Protein 2VO8 (pdb70)

Foldseek 3Di:
DFFWAKDWDFDQEAEAPDKTKIWIDTADGHPPWFFFKKKWWKFWDLLFKDFDDKAWPDDQKGWDWDPPDRRTMIIIIGGPDHTDDRTDTTMITMMHTNDFDQKIKIWTPFMWTQTPVRDIGGHHIDMDIHGYHYD

Sequence (135 aa):
TTVGNSTIKVNDEVQVGSSAFEEAILGIEGLNGDTEVYSAEYLFEYNAEAFILNEITSFNDSLFVKSKEVEPGKVRILVASLGNEIEKDSDLVKVNLTPKISSELEVLGLTTALVGAGDGNTHDLELSSKEVKINEE

Solvent-accessible surface area: 6961 Å² total

Radius of gyration: 14.88 Å; Cα contacts (8 Å, |Δi|>4): 383; chains: 1; bounding box: 33×30×41 Å

InterPro domains:
  IPR000421 Coagulation factor 5/8, C-terminal domain [PF00754] (55-176)
  IPR000421 Coagulation factor 5/8, C-terminal domain [PS50022] (36-181)
  IPR003961 Fibronectin type III [PF00041] (1088-1164)
  IPR003961 Fibronectin type III [PS50853] (1088-1173)
  IPR003961 Fibronectin type III [SM00060] (1086-1161)
  IPR003961 Fibronectin type III [cd00063] (1087-1171)
  IPR004124 Glycoside hydrolase, family 33, N-terminal [PF02973] (202-367)
  IPR008965 CBM2/CBM3, carbohydrate-binding domain superfamily [SSF49384] (945-1078)
  IPR008979 Galactose-binding-like domain superfamily [SSF49785] (52-180)
  IPR011040 Sialidase [PF13088] (567-728)
  IPR013320 Concanavalin A-like lectin/glucanase domain superfamily [SSF49899] (190-366)
  IPR013783 Immunoglobulin-like fold [G3DSA:2.60.40.10] (1092-1173)
  IPR023364 Trans-sialidase, domain 3 [G3DSA:2.40.220.10] (499-565)
  IPR026856 Sialidase family [PTHR10628] (397-815)
  IPR036116 Fibronectin type III superfamily [SSF49265] (1088-1160)
  IPR036278 Sialidase superfamily [SSF50939] (384-822)

Organism: Clostridium perfringens (strain ATCC 13124 / DSM 756 / JCM 1290 / NCIMB 6125 / NCTC 8237 / Type A) (NCBI:txid195103)

Secondary structure (P-SEA, 3-state):
cccbbbbbbbbccccccbbbbbbbbcccccccccccbbbbbcccccccccccccccccccbbbbbbcccccbbbbbbbbcccccccccccbbbbbbbccccccccccccbbbbbccccccccccccbbbbbbbcc

CATH classification: 2.60.40.680

Nearest PDB structures (foldseek):
  2vo8-assembly1_A  TM=1.007E+00  e=2.370E-26  Clostridium perfringens
  2w1n-assembly1_A  TM=9.471E-01  e=4.140E-12  Clostridium perfringens
  2jh2-assembly3_C  TM=9.496E-01  e=3.551E-12  Clostridium perfringens
  2o4e-assembly1_A  TM=8.984E-01  e=1.212E-10  Clostridium perfringens
  2xdh-assembly1_A  TM=7.995E-01  e=6.890E-06  Archaeoglobus fulgidus

B-factor: mean 25.06, std 7.05, range [13.14, 53.62]

Structure (mmCIF, N/CA/C/O backbone):
data_2VO8
#
_entry.id   2VO8
#
_cell.length_a   38.088
_cell.length_b   38.088
_cell.length_c   174.851
_cell.angle_alpha   90.00
_cell.angle_beta   90.00
_cell.angle_gamma   90.00
#
_symmetry.space_group_name_H-M   'P 43 2 2'
#
loop_
_entity.id
_entity.type
_entity.pdbx_description
1 polymer EXO-ALPHA-SIALIDASE
2 water water
#
loop_
_atom_site.group_PDB
_atom_site.id
_atom_site.type_symbol
_atom_site.label_atom_id
_atom_site.label_alt_id
_atom_site.label_comp_id
_atom_site.label_asym_id
_atom_site.label_entity_id
_atom_site.label_seq_id
_atom_site.pdbx_PDB_ins_code
_atom_site.Cartn_x
_atom_site.Cartn_y
_atom_site.Cartn_z
_atom_site.occupancy
_atom_site.B_iso_or_equiv
_atom_site.auth_seq_id
_atom_site.auth_comp_id
_atom_site.auth_asym_id
_atom_site.auth_atom_id
_atom_site.pdbx_PDB_model_num
ATOM 1 N N . THR A 1 7 ? 24.627 -10.281 31.381 1.00 36.26 939 THR A N 1
ATOM 2 C CA . THR A 1 7 ? 23.312 -9.598 31.417 1.00 34.42 939 THR A CA 1
ATOM 3 C C . THR A 1 7 ? 23.576 -8.102 31.140 1.00 33.16 939 THR A C 1
ATOM 4 O O . THR A 1 7 ? 24.522 -7.824 30.383 1.00 33.02 939 THR A O 1
ATOM 8 N N . THR A 1 8 ? 22.771 -7.185 31.712 1.00 30.45 940 THR A N 1
ATOM 9 C CA . THR A 1 8 ? 22.706 -5.752 31.318 1.00 29.62 940 THR A CA 1
ATOM 10 C C . THR A 1 8 ? 22.611 -4.811 32.518 1.00 28.60 940 THR A C 1
ATOM 11 O O . THR A 1 8 ? 22.190 -5.214 33.598 1.00 29.74 940 THR A O 1
ATOM 15 N N . VAL A 1 9 ? 23.007 -3.5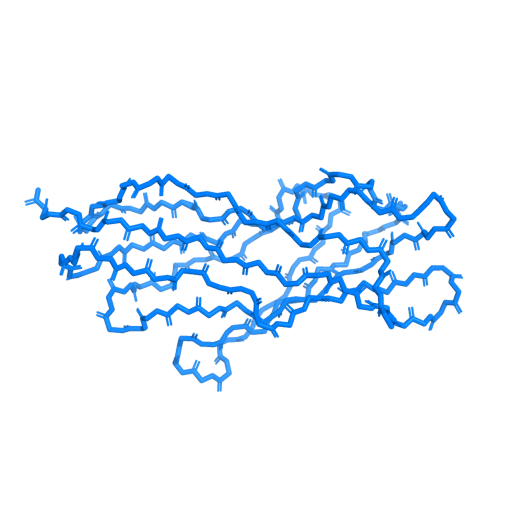56 32.324 1.00 27.00 941 VAL A N 1
ATOM 16 C CA . VAL A 1 9 ? 23.054 -2.575 33.393 1.00 25.28 941 VAL A CA 1
ATOM 17 C C . VAL A 1 9 ? 21.996 -1.478 33.247 1.00 24.72 941 VAL A C 1
ATOM 18 O O . VAL A 1 9 ? 21.811 -0.641 34.128 1.00 25.90 941 VAL A O 1
ATOM 22 N N . GLY A 1 10 ? 21.252 -1.493 32.136 1.00 22.55 942 GLY A N 1
ATOM 23 C CA . GLY A 1 1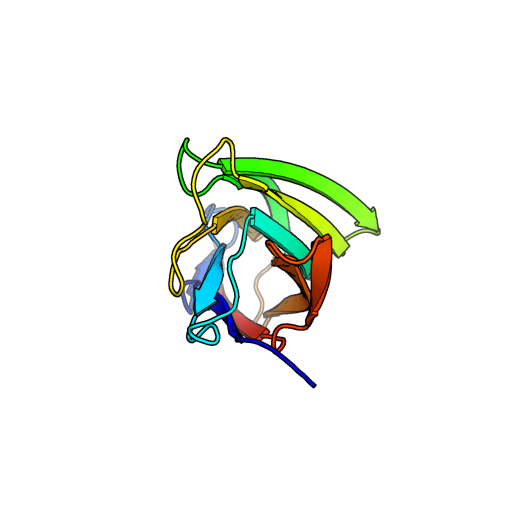0 ? 20.259 -0.469 31.912 1.00 21.19 942 GLY A CA 1
ATOM 24 C C . GLY A 1 10 ? 19.630 -0.687 30.546 1.00 19.81 942 GLY A C 1
ATOM 25 O O . GLY A 1 10 ? 19.922 -1.679 29.906 1.00 18.09 942 GLY A O 1
ATOM 26 N N . ASN A 1 11 ? 18.776 0.243 30.152 1.00 19.47 943 ASN A N 1
ATOM 27 C CA . ASN A 1 11 ? 18.124 0.219 28.844 1.00 19.71 943 ASN A CA 1
ATOM 28 C C . ASN A 1 11 ? 18.621 1.306 27.886 1.00 20.36 943 ASN A C 1
ATOM 29 O O . ASN A 1 11 ? 18.773 2.459 28.288 1.00 20.22 943 ASN A O 1
ATOM 34 N N . SER A 1 12 ? 18.756 0.942 26.617 1.00 19.79 944 SER A N 1
ATOM 35 C CA . SER A 1 12 ? 18.889 1.983 25.552 1.00 18.68 944 SER A CA 1
ATOM 36 C C . SER A 1 12 ? 17.503 2.561 25.274 1.00 19.19 944 SER A C 1
ATOM 37 O O . SER A 1 12 ? 16.499 1.882 25.491 1.00 18.20 944 SER A O 1
ATOM 40 N N . THR A 1 13 ? 17.436 3.788 24.763 1.00 17.48 945 THR A N 1
ATOM 41 C CA . THR A 1 13 ? 16.200 4.445 24.400 1.00 17.62 945 THR A CA 1
ATOM 42 C C . THR A 1 13 ? 16.339 4.993 23.008 1.00 18.51 945 THR A C 1
ATOM 43 O O . THR A 1 13 ? 17.425 5.402 22.619 1.00 17.72 945 THR A O 1
ATOM 47 N N . ILE A 1 14 ? 15.257 4.901 22.241 1.00 18.66 946 ILE A N 1
ATOM 48 C CA . ILE A 1 14 ? 15.152 5.637 20.963 1.00 19.26 946 ILE A CA 1
ATOM 49 C C . ILE A 1 14 ? 13.764 6.269 20.903 1.00 19.00 946 ILE A C 1
ATOM 50 O O . ILE A 1 14 ? 12.770 5.572 21.074 1.00 18.97 946 ILE A O 1
ATOM 55 N N . LYS A 1 15 ? 13.717 7.573 20.677 1.00 18.09 947 LYS A N 1
ATOM 56 C CA . LYS A 1 15 ? 12.486 8.359 20.655 1.00 19.13 947 LYS A CA 1
ATOM 57 C C . LYS A 1 15 ? 12.411 9.014 19.291 1.00 19.15 947 LYS A C 1
ATOM 58 O O . LYS A 1 15 ? 13.368 9.641 18.837 1.00 18.19 947 LYS A O 1
ATOM 64 N N . VAL A 1 16 ? 11.301 8.772 18.619 1.00 18.97 948 VAL A N 1
ATOM 65 C CA . VAL A 1 16 ? 11.092 9.309 17.282 1.00 19.83 948 VAL A CA 1
ATOM 66 C C . VAL A 1 16 ? 9.595 9.374 17.033 1.00 19.64 948 VAL A C 1
ATOM 67 O O . VAL A 1 16 ? 8.778 8.572 17.587 1.00 18.38 948 VAL A O 1
ATOM 71 N N . ASN A 1 17 ? 9.191 10.329 16.215 1.00 19.36 949 ASN A N 1
ATOM 72 C CA . ASN A 1 17 ? 7.795 10.480 15.890 1.00 19.76 949 ASN A CA 1
ATOM 73 C C . ASN A 1 17 ? 7.370 9.211 15.131 1.00 20.09 949 ASN A C 1
ATOM 74 O O . ASN A 1 17 ? 8.183 8.580 14.465 1.00 20.87 949 ASN A O 1
ATOM 79 N N . ASP A 1 18 ? 6.123 8.842 15.363 1.00 21.85 950 ASP A N 1
ATOM 80 C CA . ASP A 1 18 ? 5.446 7.706 14.738 1.00 22.86 950 ASP A CA 1
ATOM 81 C C . ASP A 1 18 ? 5.350 7.889 13.223 1.00 22.60 950 ASP A C 1
ATOM 82 O O . ASP A 1 18 ? 5.395 6.913 12.467 1.00 21.62 950 ASP A O 1
ATOM 8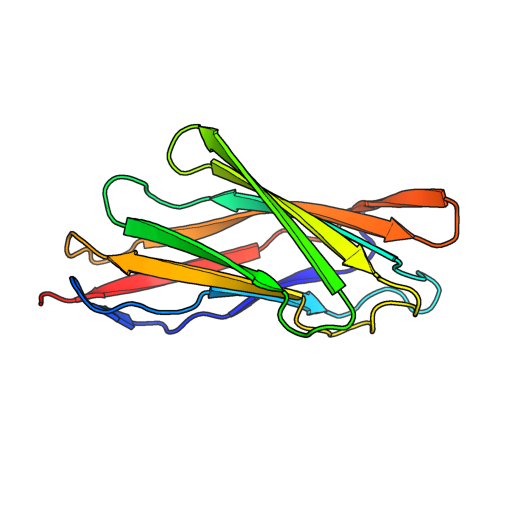7 N N . GLU A 1 19 ? 5.160 9.125 12.798 1.00 22.05 951 GLU A N 1
ATOM 88 C CA . GLU A 1 19 ? 5.014 9.434 11.386 1.00 22.81 951 GLU A CA 1
ATOM 89 C C . GLU A 1 19 ? 6.039 10.471 10.992 1.00 21.42 951 GLU A C 1
ATOM 90 O O . GLU A 1 19 ? 6.219 11.506 11.686 1.00 21.10 951 GLU A O 1
ATOM 96 N N . VAL A 1 20 ? 6.689 10.156 9.872 1.00 20.44 952 VAL A N 1
ATOM 97 C CA . VAL A 1 20 ? 7.640 11.042 9.201 1.00 19.68 952 VAL A CA 1
ATOM 98 C C . VAL A 1 20 ? 7.168 11.230 7.754 1.00 18.96 952 VAL A C 1
ATOM 99 O O . VAL A 1 20 ? 6.156 10.608 7.344 1.00 18.23 952 VAL A O 1
ATOM 103 N N . GLN A 1 21 ? 7.837 12.086 6.990 1.00 19.69 953 GLN A N 1
ATOM 104 C CA . GLN A 1 21 ? 7.352 12.365 5.628 1.00 20.00 953 GLN A CA 1
ATOM 105 C C . GLN A 1 21 ? 8.485 12.559 4.617 1.00 19.76 953 GLN A C 1
ATOM 106 O O . GLN A 1 21 ? 9.468 13.231 4.911 1.00 19.81 953 GLN A O 1
ATOM 112 N N . VAL A 1 22 ? 8.347 11.965 3.418 1.00 19.41 954 VAL A N 1
ATOM 113 C CA . VAL A 1 22 ? 9.362 12.118 2.358 1.00 19.58 954 VAL A CA 1
ATOM 114 C C . VAL A 1 22 ? 9.702 13.602 2.202 1.00 19.55 954 VAL A C 1
ATOM 115 O O . VAL A 1 22 ? 8.781 14.453 2.146 1.00 21.73 954 VAL A O 1
ATOM 119 N N . GLY A 1 23 ? 10.992 13.905 2.155 1.00 20.37 955 GLY A N 1
ATOM 120 C CA . GLY A 1 23 ? 11.482 15.280 2.024 1.00 19.59 955 GLY A CA 1
ATOM 121 C C . GLY A 1 23 ? 11.507 16.212 3.247 1.00 20.29 955 GLY A C 1
ATOM 122 O O . GLY A 1 23 ? 11.894 17.373 3.121 1.00 20.48 955 GLY A O 1
ATOM 123 N N . SER A 1 24 ? 11.137 15.688 4.416 1.00 19.89 956 SER A N 1
ATOM 124 C CA A SER A 1 24 ? 11.103 16.478 5.637 0.50 19.78 956 SER A CA 1
ATOM 125 C CA B SER A 1 24 ? 11.056 16.454 5.662 0.50 20.01 956 SER A CA 1
ATOM 126 C C . SER A 1 24 ? 12.036 15.816 6.650 1.00 20.06 956 SER A C 1
ATOM 127 O O . SER A 1 24 ? 11.875 14.653 7.006 1.00 20.99 956 SER A O 1
ATOM 132 N N . ALA A 1 25 ? 13.045 16.563 7.095 1.00 20.18 957 ALA A N 1
ATOM 133 C CA . ALA A 1 25 ? 14.004 16.067 8.057 1.00 19.10 957 ALA A CA 1
ATOM 134 C C . ALA A 1 25 ? 13.303 15.871 9.430 1.00 18.70 957 ALA A C 1
ATOM 135 O O . ALA A 1 25 ? 12.403 16.636 9.830 1.00 18.91 957 ALA A O 1
ATOM 137 N N . PHE A 1 26 ? 13.727 14.834 10.123 1.00 17.12 958 PHE A N 1
ATOM 138 C CA . PHE A 1 26 ? 13.243 14.559 11.482 1.00 18.76 958 PHE A CA 1
ATOM 139 C C . PHE A 1 26 ? 14.410 14.038 12.328 1.00 18.19 958 PHE A C 1
ATOM 140 O O . PHE A 1 26 ? 15.407 13.646 11.790 1.00 18.34 958 PHE A O 1
ATOM 148 N N . GLU A 1 27 ? 14.257 13.975 13.662 1.00 19.66 959 GLU A N 1
ATOM 149 C CA A GLU A 1 27 ? 15.273 13.540 14.628 0.50 20.16 959 GLU A CA 1
ATOM 150 C CA B GLU A 1 27 ? 15.346 13.372 14.442 0.50 19.30 959 GLU A CA 1
ATOM 151 C C . GLU A 1 27 ? 14.896 12.157 15.247 1.00 19.04 959 GLU A C 1
ATOM 152 O O . GLU A 1 27 ? 13.749 12.029 15.675 1.00 21.16 959 GLU A O 1
ATOM 163 N N . ALA A 1 28 ? 15.799 11.184 15.286 1.00 18.71 960 ALA A N 1
ATOM 164 C CA . ALA A 1 28 ? 15.711 10.115 16.270 1.00 18.68 960 ALA A CA 1
ATOM 165 C C . ALA A 1 28 ? 16.642 10.397 17.440 1.00 18.48 960 ALA A C 1
ATOM 166 O O . ALA A 1 28 ? 17.819 10.707 17.246 1.00 19.27 960 ALA A O 1
ATOM 168 N N . ILE A 1 29 ? 16.108 10.286 18.652 1.00 18.42 961 ILE A N 1
ATOM 169 C CA . ILE A 1 29 ? 16.836 10.677 19.853 1.00 19.52 961 ILE A CA 1
ATOM 170 C C . ILE A 1 29 ? 17.277 9.453 20.650 1.00 19.69 961 ILE A C 1
ATOM 171 O O . ILE A 1 29 ? 16.449 8.723 21.196 1.00 18.70 961 ILE A O 1
ATOM 176 N N . LEU A 1 30 ? 18.586 9.237 20.710 1.00 18.38 962 LEU A N 1
ATOM 177 C CA . LEU A 1 30 ? 19.141 8.055 21.339 1.00 18.00 962 LEU A CA 1
ATOM 178 C C . LEU A 1 30 ? 19.563 8.352 22.783 1.00 18.55 962 LEU A C 1
ATOM 179 O O . LEU A 1 30 ? 20.172 9.383 23.063 1.00 17.46 962 LEU A O 1
ATOM 184 N N . GLY A 1 31 ? 19.209 7.467 23.707 1.00 18.71 963 GLY A N 1
ATOM 185 C CA . GLY A 1 31 ? 19.578 7.715 25.110 1.00 18.76 963 GLY A CA 1
ATOM 186 C C . GLY A 1 31 ? 19.717 6.459 25.933 1.00 17.91 963 GLY A C 1
ATOM 187 O O . GLY A 1 31 ? 19.896 5.364 25.400 1.00 16.15 963 GLY A O 1
ATOM 188 N N . ILE A 1 32 ? 19.677 6.666 27.246 1.00 18.94 964 ILE A N 1
ATOM 189 C CA . ILE A 1 32 ? 19.721 5.560 28.225 1.00 20.16 964 ILE A CA 1
ATOM 190 C C . ILE A 1 32 ? 18.603 5.780 29.239 1.00 19.42 964 ILE A C 1
ATOM 191 O O . ILE A 1 32 ? 18.061 6.902 29.361 1.00 19.39 964 ILE A O 1
ATOM 196 N N . GLU A 1 33 ? 18.218 4.719 29.961 1.00 22.40 965 GLU A N 1
ATOM 197 C CA . GLU A 1 33 ? 17.143 4.813 30.956 1.00 22.16 965 GLU A CA 1
ATOM 198 C C . GLU A 1 33 ? 17.301 3.661 31.953 1.00 21.98 965 GLU A C 1
ATOM 199 O O . GLU A 1 33 ? 17.832 2.616 31.623 1.00 20.41 965 GLU A O 1
ATOM 205 N N . GLY A 1 34 ? 16.923 3.924 33.201 1.00 23.31 966 GLY A N 1
ATOM 206 C CA . GLY A 1 34 ? 16.927 2.885 34.228 1.00 24.78 966 GLY A CA 1
ATOM 207 C C . GLY A 1 34 ? 18.269 2.252 34.532 1.00 25.75 966 GLY A C 1
ATOM 208 O O . GLY A 1 34 ? 18.343 1.068 34.831 1.00 26.57 966 GLY A O 1
ATOM 209 N N . LEU A 1 35 ? 19.352 3.024 34.443 1.00 27.08 967 LEU A N 1
ATOM 210 C CA . LEU A 1 35 ? 20.672 2.488 34.756 1.00 28.47 967 LEU A CA 1
ATOM 211 C C . LEU A 1 35 ? 20.737 2.066 36.239 1.00 29.64 967 LEU A C 1
ATOM 212 O O . LEU A 1 35 ? 20.095 2.707 37.083 1.00 29.73 967 LEU A O 1
ATOM 217 N N . ASN A 1 36 ? 21.501 1.003 36.502 1.00 30.51 968 ASN A N 1
ATOM 218 C CA . ASN A 1 36 ? 21.751 0.489 37.851 1.00 32.44 968 ASN A CA 1
ATOM 219 C C . ASN A 1 36 ? 22.357 1.610 38.666 1.00 33.05 968 ASN A C 1
ATOM 220 O O . ASN A 1 36 ? 23.176 2.371 38.146 1.00 33.40 968 ASN A O 1
ATOM 225 N N . GLY A 1 37 ? 21.962 1.723 39.938 1.00 33.99 969 GLY A N 1
ATOM 226 C CA . GLY A 1 37 ? 22.375 2.870 40.752 1.00 34.39 969 GLY A CA 1
ATOM 227 C C . GLY A 1 37 ? 23.877 3.021 40.958 1.00 34.51 969 GLY A C 1
ATOM 228 O O . GLY A 1 37 ? 24.380 4.136 41.060 1.00 35.59 969 GLY A O 1
ATOM 229 N N . ASP A 1 38 ? 24.579 1.889 41.004 1.00 35.03 970 ASP A N 1
ATOM 230 C CA . ASP A 1 38 ? 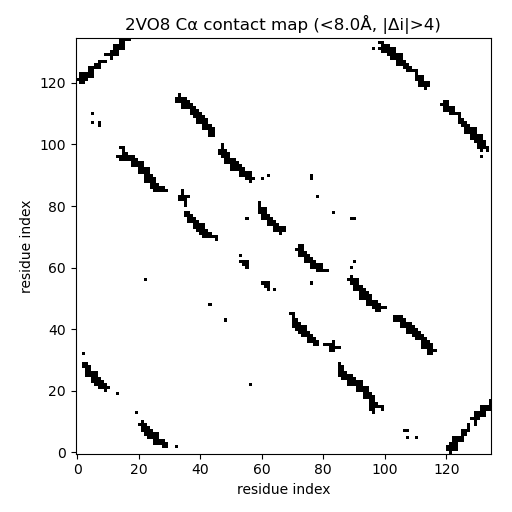26.034 1.832 41.174 1.00 34.69 970 ASP A CA 1
ATOM 231 C C . ASP A 1 38 ? 26.804 1.831 39.860 1.00 33.75 970 ASP A C 1
ATOM 232 O O . ASP A 1 38 ? 28.010 1.594 39.867 1.00 33.90 970 ASP A O 1
ATOM 237 N N . THR A 1 39 ? 26.131 1.995 38.720 1.00 32.52 971 THR A N 1
ATOM 238 C CA . THR A 1 39 ? 26.859 2.055 37.459 1.00 32.18 971 THR A CA 1
ATOM 239 C C . THR A 1 39 ? 27.112 3.528 37.169 1.00 31.38 971 THR A C 1
ATOM 240 O O . THR A 1 39 ? 26.172 4.305 37.084 1.00 31.95 971 THR A O 1
ATOM 244 N N . GLU A 1 40 ? 28.394 3.911 37.125 1.00 30.59 972 GLU A N 1
ATOM 245 C CA . GLU A 1 40 ? 28.810 5.279 36.843 1.00 30.50 972 GLU A CA 1
ATOM 246 C C . GLU A 1 40 ? 29.198 5.399 35.374 1.00 27.93 972 GLU A C 1
ATOM 247 O O . GLU A 1 40 ? 30.223 4.911 35.006 1.00 29.25 972 GLU A O 1
ATOM 253 N N . VAL A 1 41 ? 28.380 6.049 34.546 1.00 25.49 973 VAL A N 1
ATOM 254 C CA . VAL A 1 41 ? 28.564 5.963 33.096 1.00 23.97 973 VAL A CA 1
ATOM 255 C C . VAL A 1 41 ? 29.405 7.148 32.598 1.00 21.54 973 VAL A C 1
ATOM 256 O O . VAL A 1 41 ? 29.106 8.262 32.923 1.00 19.76 973 VAL A O 1
ATOM 260 N N . TYR A 1 42 ? 30.436 6.862 31.819 1.00 20.50 974 TYR A N 1
ATOM 261 C CA . TYR A 1 42 ? 31.253 7.923 31.196 1.00 21.01 974 TYR A CA 1
ATOM 262 C C . TYR A 1 42 ? 31.215 7.900 29.653 1.00 21.09 974 TYR A C 1
ATOM 263 O O . TYR A 1 42 ? 31.689 8.830 28.976 1.00 20.41 974 TYR A O 1
ATOM 272 N N . SER A 1 43 ? 30.656 6.853 29.072 1.00 20.17 975 SER A N 1
ATOM 273 C CA . SER A 1 43 ? 30.642 6.787 27.598 1.00 20.13 975 SER A CA 1
ATOM 274 C C . SER A 1 43 ? 29.531 5.853 27.211 1.00 20.86 975 SER A C 1
ATOM 275 O O . SER A 1 43 ? 29.158 5.000 28.021 1.00 20.04 975 SER A O 1
ATOM 278 N N . ALA A 1 44 ? 29.008 6.002 25.993 1.00 19.18 976 ALA A N 1
ATOM 279 C CA . ALA A 1 44 ? 28.095 4.975 25.462 1.00 19.40 976 ALA A CA 1
ATOM 280 C C . ALA A 1 44 ? 28.489 4.658 24.018 1.00 19.56 976 ALA A C 1
ATOM 281 O O . ALA A 1 44 ? 29.252 5.417 23.367 1.00 19.34 976 ALA A O 1
ATOM 283 N N . GLU A 1 45 ? 27.977 3.542 23.509 1.00 20.29 977 GLU A N 1
ATOM 284 C CA . GLU A 1 45 ? 28.194 3.165 22.117 1.00 20.11 977 GLU A CA 1
ATOM 285 C C . GLU A 1 45 ? 26.968 2.469 21.537 1.00 19.93 977 GLU A C 1
ATOM 286 O O . GLU A 1 45 ? 26.492 1.472 22.082 1.00 18.36 977 GLU A O 1
ATOM 292 N N . TYR A 1 46 ? 26.460 2.999 20.430 1.00 18.91 978 TYR A N 1
ATOM 293 C CA . TYR A 1 46 ? 25.390 2.344 19.687 1.00 19.34 978 TYR A CA 1
ATOM 294 C C . TYR A 1 46 ? 25.899 1.793 18.359 1.00 19.77 978 TYR A C 1
ATOM 295 O O . TYR A 1 46 ? 26.921 2.242 17.841 1.00 19.51 978 TYR A O 1
ATOM 304 N N . LEU A 1 47 ? 25.179 0.817 17.815 1.00 19.68 979 LEU A N 1
ATOM 305 C CA . LEU A 1 47 ? 25.184 0.575 16.395 1.00 20.64 979 LEU A CA 1
ATOM 306 C C . LEU A 1 47 ? 23.740 0.846 15.996 1.00 20.45 979 LEU A C 1
ATOM 307 O O . LEU A 1 47 ? 22.807 0.150 16.420 1.00 19.29 979 LEU A O 1
ATOM 312 N N . PHE A 1 48 ? 23.592 1.942 15.246 1.00 19.54 980 PHE A N 1
ATOM 313 C CA . PHE A 1 48 ? 22.296 2.489 14.847 1.00 19.77 980 PHE A CA 1
ATOM 314 C C . PHE A 1 48 ? 21.979 1.957 13.456 1.00 19.27 980 PHE A C 1
ATOM 315 O O . PHE A 1 48 ? 22.794 2.075 12.566 1.00 19.13 980 PHE A O 1
ATOM 323 N N . GLU A 1 49 ? 20.808 1.361 13.282 1.00 19.80 981 GLU A N 1
ATOM 324 C CA . GLU A 1 49 ? 20.469 0.725 11.990 1.00 19.63 981 GLU A CA 1
ATOM 325 C C . GLU A 1 49 ? 19.208 1.331 11.429 1.00 18.28 981 GLU A C 1
ATOM 326 O O . GLU A 1 49 ? 18.273 1.705 12.150 1.00 17.70 981 GLU A O 1
ATOM 332 N N . TYR A 1 50 ? 19.222 1.477 10.105 1.00 18.47 982 TYR A N 1
ATOM 333 C CA . TYR A 1 50 ? 18.112 2.058 9.388 1.00 18.52 982 TYR A CA 1
ATOM 334 C C . TYR A 1 50 ? 18.184 1.592 7.914 1.00 17.45 982 TYR A C 1
ATOM 335 O O . TYR A 1 50 ? 19.212 1.088 7.460 1.00 16.22 982 TYR A O 1
ATOM 344 N N . ASN A 1 51 ? 17.076 1.770 7.232 1.00 18.53 983 ASN A N 1
ATOM 345 C CA . ASN A 1 51 ? 16.964 1.305 5.863 1.00 17.80 983 ASN A CA 1
ATOM 346 C C . ASN A 1 51 ? 17.505 2.409 4.963 1.00 17.43 983 ASN A C 1
ATOM 347 O O . ASN A 1 51 ? 16.841 3.427 4.777 1.00 19.59 983 ASN A O 1
ATOM 352 N N . ALA A 1 52 ? 18.712 2.175 4.454 1.00 18.11 984 ALA A N 1
ATOM 353 C CA . ALA A 1 52 ? 19.462 3.157 3.654 1.00 17.93 984 ALA A CA 1
ATOM 354 C C . ALA A 1 52 ? 18.742 3.445 2.319 1.00 18.40 984 ALA A C 1
ATOM 355 O O . ALA A 1 52 ? 19.003 4.476 1.670 1.00 20.00 984 ALA A O 1
ATOM 357 N N . GLU A 1 53 ? 17.807 2.587 1.919 1.00 19.23 985 GLU A N 1
ATOM 358 C CA . GLU A 1 53 ? 16.990 2.886 0.705 1.00 18.75 985 GLU A CA 1
ATOM 359 C C . GLU A 1 53 ? 15.902 3.931 0.986 1.00 19.39 985 GLU A C 1
ATOM 360 O O . GLU A 1 53 ? 15.505 4.711 0.095 1.00 19.98 985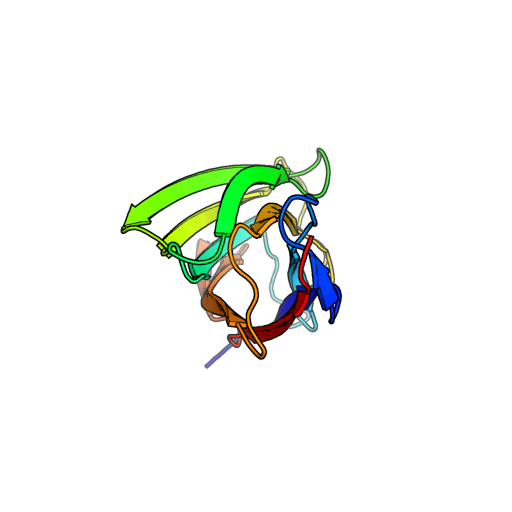 GLU A O 1
ATOM 366 N N . ALA A 1 54 ? 15.427 3.968 2.225 1.00 18.37 986 ALA A N 1
ATOM 367 C CA . ALA A 1 54 ? 14.297 4.798 2.580 1.00 17.78 986 ALA A CA 1
ATOM 368 C C . ALA A 1 54 ? 14.643 6.166 3.174 1.00 17.28 986 ALA A C 1
ATOM 369 O O . ALA A 1 54 ? 13.796 7.052 3.139 1.00 16.31 986 ALA A O 1
ATOM 371 N N . PHE A 1 55 ? 15.837 6.297 3.751 1.00 18.00 987 PHE A N 1
ATOM 372 C CA . PHE A 1 55 ? 16.332 7.488 4.443 1.00 17.67 987 PHE A CA 1
ATOM 373 C C . PHE A 1 55 ? 17.692 7.939 3.961 1.00 17.35 987 PHE A C 1
ATOM 374 O O . PHE A 1 55 ? 18.506 7.149 3.630 1.00 16.12 987 PHE A O 1
ATOM 382 N N . ILE A 1 56 ? 17.877 9.248 4.013 1.00 18.59 988 ILE A N 1
ATOM 383 C CA . ILE A 1 56 ? 19.159 9.933 3.906 1.00 18.20 988 ILE A CA 1
ATOM 384 C C . ILE A 1 56 ? 19.704 10.267 5.354 1.00 17.83 988 ILE A C 1
ATOM 385 O O . ILE A 1 56 ? 19.005 10.934 6.036 1.00 16.13 988 ILE A O 1
ATOM 390 N N . LEU A 1 57 ? 20.928 9.809 5.717 1.00 18.11 989 LEU A N 1
ATOM 391 C CA . LEU A 1 57 ? 21.525 10.233 6.978 1.00 19.20 989 LEU A CA 1
ATOM 392 C C . LEU A 1 57 ? 22.134 11.626 6.858 1.00 20.52 989 LEU A C 1
ATOM 393 O O . LEU A 1 57 ? 23.081 11.836 6.101 1.00 21.42 989 LEU A O 1
ATOM 398 N N . ASN A 1 58 ? 21.584 12.573 7.611 1.00 20.35 990 ASN A N 1
ATOM 399 C CA . ASN A 1 58 ? 21.992 13.982 7.500 1.00 21.36 990 ASN A CA 1
ATOM 400 C C . ASN A 1 58 ? 23.125 14.371 8.405 1.00 23.73 990 ASN A C 1
ATOM 401 O O . ASN A 1 58 ? 24.171 14.813 7.924 1.00 25.06 990 ASN A O 1
ATOM 406 N N . GLU A 1 59 ? 22.931 14.240 9.709 1.00 23.11 991 GLU A N 1
ATOM 407 C CA . GLU A 1 59 ? 24.008 14.545 10.697 1.00 22.99 991 GLU A CA 1
ATOM 408 C C . GLU A 1 59 ? 23.655 13.833 11.991 1.00 22.14 991 GLU A C 1
ATOM 409 O O . GLU A 1 59 ? 22.466 13.599 12.271 1.00 21.68 991 GLU A O 1
ATOM 415 N N . ILE A 1 60 ? 24.691 13.501 12.748 1.00 20.96 992 ILE A N 1
ATOM 416 C CA . ILE A 1 60 ? 24.528 12.844 14.048 1.00 20.64 992 ILE A CA 1
ATOM 417 C C . ILE A 1 60 ? 25.283 13.758 15.017 1.00 20.60 992 ILE A C 1
ATOM 418 O O . ILE A 1 60 ? 26.468 14.029 14.833 1.00 21.47 992 ILE A O 1
ATOM 423 N N . THR A 1 61 ? 24.573 14.279 16.006 1.00 20.27 993 THR A N 1
ATOM 424 C CA . THR A 1 61 ? 25.182 15.201 16.957 1.00 21.11 993 THR A CA 1
ATOM 425 C C . THR A 1 61 ? 24.862 14.877 18.409 1.00 21.34 993 THR A C 1
ATOM 426 O O . THR A 1 61 ? 23.942 14.104 18.752 1.00 20.99 993 THR A O 1
ATOM 430 N N . SER A 1 62 ? 25.631 15.482 19.292 1.00 21.70 994 SER A N 1
ATOM 431 C CA . SER A 1 62 ? 25.368 15.294 20.724 1.00 22.38 994 SER A CA 1
ATOM 432 C C . SER A 1 62 ? 24.079 15.971 21.151 1.00 22.02 994 SER A C 1
ATOM 433 O O . SER A 1 62 ? 23.667 17.021 20.630 1.00 21.83 994 SER A O 1
ATOM 436 N N . PHE A 1 63 ? 23.403 15.359 22.136 1.00 23.23 995 PHE A N 1
ATOM 437 C CA . PHE A 1 63 ? 22.142 15.891 22.604 1.00 25.36 995 PHE A CA 1
ATOM 438 C C . PHE A 1 63 ? 22.357 17.182 23.402 1.00 26.17 995 PHE A C 1
ATOM 439 O O . PHE A 1 63 ? 21.475 18.035 23.464 1.00 27.46 995 PHE A O 1
ATOM 447 N N . ASN A 1 64 ? 23.569 17.338 23.947 1.00 27.83 996 ASN A N 1
ATOM 448 C CA . ASN A 1 64 ? 24.000 18.591 24.554 1.00 28.97 996 ASN A CA 1
ATOM 449 C C . ASN A 1 64 ? 25.534 18.678 24.558 1.00 28.99 996 ASN A C 1
ATOM 450 O O . ASN A 1 64 ? 26.260 17.719 24.201 1.00 27.51 996 ASN A O 1
ATOM 455 N N . ASP A 1 65 ? 26.024 19.837 24.983 1.00 31.02 997 ASP A N 1
ATOM 456 C CA . ASP A 1 65 ? 27.441 20.146 24.875 1.00 31.17 997 ASP A CA 1
ATOM 457 C C . ASP A 1 65 ? 28.289 19.691 26.085 1.00 31.01 997 ASP A C 1
ATOM 458 O O . ASP A 1 65 ? 29.445 20.103 26.223 1.00 30.74 997 ASP A O 1
ATOM 463 N N . SER A 1 66 ? 27.748 18.798 26.921 1.00 29.51 998 SER A N 1
ATOM 464 C CA . SER A 1 66 ? 28.563 18.090 27.923 1.00 28.39 998 SER A CA 1
ATOM 465 C C . SER A 1 66 ? 29.060 16.718 27.470 1.00 26.93 998 SER A C 1
ATOM 466 O O . SER A 1 66 ? 29.720 16.001 28.232 1.00 25.91 998 SER A O 1
ATOM 469 N N . LEU A 1 67 ? 28.751 16.375 26.220 1.00 25.87 999 LEU A N 1
ATOM 470 C CA . LEU A 1 67 ? 29.144 15.124 25.590 1.00 24.77 999 LEU A CA 1
ATOM 471 C C . LEU A 1 67 ? 29.757 15.453 24.249 1.00 23.37 999 LEU A C 1
ATOM 472 O O . LEU A 1 67 ? 29.535 16.532 23.730 1.00 25.30 999 LEU A O 1
ATOM 477 N N . PHE A 1 68 ? 30.535 14.536 23.708 1.00 21.56 1000 PHE A N 1
ATOM 478 C CA . PHE A 1 68 ? 30.871 14.564 22.273 1.00 22.43 1000 PHE A CA 1
ATOM 479 C C . PHE A 1 68 ? 30.582 13.209 21.598 1.00 22.82 1000 PHE A C 1
ATOM 480 O O . PHE A 1 68 ? 30.744 12.113 22.188 1.00 21.23 1000 PHE A O 1
ATOM 488 N N . VAL A 1 69 ? 30.132 13.315 20.352 1.00 23.72 1001 VAL A N 1
ATOM 489 C CA . VAL A 1 69 ? 29.755 12.190 19.517 1.00 23.80 1001 VAL A CA 1
ATOM 490 C C . VAL A 1 69 ? 30.707 12.077 18.311 1.00 24.46 1001 VAL A C 1
ATOM 491 O O . VAL A 1 69 ? 31.123 13.101 17.705 1.00 24.16 1001 VAL A O 1
ATOM 495 N N . LYS A 1 70 ? 31.115 10.851 18.035 1.00 24.11 1002 LYS A N 1
ATOM 496 C CA . L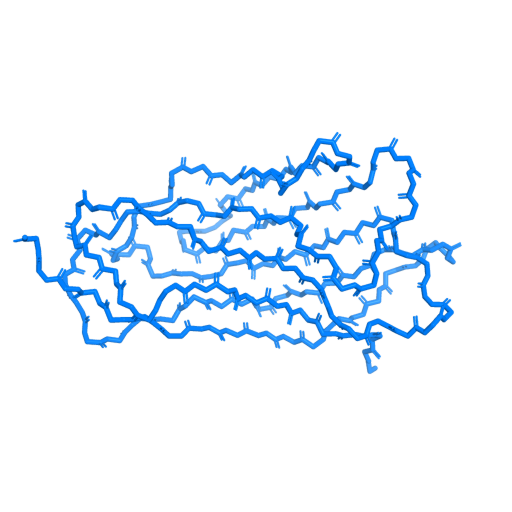YS A 1 70 ? 31.787 10.473 16.815 1.00 24.99 1002 LYS A CA 1
ATOM 497 C C . LYS A 1 70 ? 30.984 9.337 16.197 1.00 25.74 1002 LYS A C 1
ATOM 498 O O . LYS A 1 70 ? 30.470 8.473 16.922 1.00 23.96 1002 LYS A O 1
ATOM 504 N N . SER A 1 71 ? 30.925 9.311 14.864 1.00 25.31 1003 SER A N 1
ATOM 505 C CA . SER A 1 71 ? 30.105 8.327 14.174 1.00 24.86 1003 SER A CA 1
ATOM 506 C C . SER A 1 71 ? 30.694 7.977 12.814 1.00 25.63 1003 SER A C 1
ATOM 507 O O . SER A 1 71 ? 31.329 8.818 12.174 1.00 24.61 1003 SER A O 1
ATOM 510 N N . LYS A 1 72 ? 30.468 6.739 12.386 1.00 26.12 1004 LYS A N 1
ATOM 511 C CA . LYS A 1 72 ? 30.869 6.269 11.051 1.00 26.34 1004 LYS A CA 1
ATOM 512 C C . LYS A 1 72 ? 29.804 5.308 10.531 1.00 25.78 1004 LYS A C 1
ATOM 513 O O . LYS A 1 72 ? 29.424 4.342 11.213 1.00 24.15 1004 LYS A O 1
ATOM 519 N N . GLU A 1 73 ? 29.331 5.593 9.326 1.00 24.01 1005 GLU A N 1
ATOM 520 C CA . GLU A 1 73 ? 28.475 4.674 8.641 1.00 24.97 1005 GLU A CA 1
ATOM 521 C C . GLU A 1 73 ? 29.396 3.602 8.056 1.00 25.91 1005 GLU A C 1
ATOM 522 O O . GLU A 1 73 ? 30.036 3.818 7.001 1.00 26.17 1005 GLU A O 1
ATOM 528 N N . VAL A 1 74 ? 29.492 2.473 8.768 1.00 25.74 1006 VAL A N 1
ATOM 529 C CA . VAL A 1 74 ? 30.429 1.394 8.422 1.00 26.64 1006 VAL A CA 1
ATOM 530 C C . VAL A 1 74 ? 29.938 0.463 7.297 1.00 27.75 1006 VAL A C 1
ATOM 531 O O . VAL A 1 74 ? 30.736 -0.193 6.641 1.00 27.95 1006 VAL A O 1
ATOM 535 N N . GLU A 1 75 ? 28.629 0.415 7.100 1.00 27.93 1007 GLU A N 1
ATOM 536 C CA . GLU A 1 75 ? 28.005 -0.162 5.909 1.00 27.68 1007 GLU A CA 1
ATOM 537 C C . GLU A 1 75 ? 26.807 0.681 5.684 1.00 26.21 1007 GLU A C 1
ATOM 538 O O . GLU A 1 75 ? 26.331 1.277 6.620 1.00 25.61 1007 GLU A O 1
ATOM 544 N N . PRO A 1 76 ? 26.249 0.685 4.460 1.00 25.66 1008 PRO A N 1
ATOM 545 C CA . PRO A 1 76 ? 25.005 1.430 4.287 1.00 24.33 1008 PRO A CA 1
ATOM 546 C C . PRO A 1 76 ? 23.936 0.995 5.326 1.00 23.39 1008 PRO A C 1
ATOM 547 O O . PRO A 1 76 ? 23.667 -0.209 5.490 1.00 23.48 1008 PRO A O 1
ATOM 551 N N . GLY A 1 77 ? 23.406 1.959 6.068 1.00 21.85 1009 GLY A N 1
ATOM 552 C CA . GLY A 1 77 ? 22.327 1.691 7.021 1.00 22.11 1009 GLY A CA 1
ATOM 553 C C . GLY A 1 77 ? 22.768 1.120 8.361 1.00 22.27 1009 GLY A C 1
ATOM 554 O O . GLY A 1 77 ? 21.931 0.689 9.147 1.00 21.36 1009 GLY A O 1
ATOM 555 N N . LYS A 1 78 ? 24.075 1.126 8.613 1.00 21.96 1010 LYS A N 1
ATOM 556 C CA . LYS A 1 78 ? 24.657 0.669 9.900 1.00 22.35 1010 LYS A CA 1
ATOM 557 C C . LYS A 1 78 ? 25.711 1.664 10.350 1.00 21.60 1010 LYS A C 1
ATOM 558 O O . LYS A 1 78 ? 26.735 1.810 9.685 1.00 20.54 1010 LYS A O 1
ATOM 564 N N . VAL A 1 79 ? 25.432 2.351 11.466 1.00 21.07 1011 VAL A N 1
ATOM 565 C CA . VAL A 1 79 ? 26.222 3.523 11.890 1.00 21.83 1011 VAL A CA 1
ATOM 566 C C . VAL A 1 79 ? 26.744 3.282 13.316 1.00 22.39 1011 VAL A C 1
ATOM 567 O O . VAL A 1 79 ? 25.961 3.142 14.268 1.00 20.12 1011 VAL A O 1
ATOM 571 N N . ARG A 1 80 ? 28.064 3.238 13.426 1.00 22.91 1012 ARG A N 1
ATOM 572 C CA . ARG A 1 80 ? 28.739 3.139 14.710 1.00 23.36 1012 ARG A CA 1
ATOM 573 C C . ARG A 1 80 ? 28.788 4.522 15.332 1.00 21.87 1012 ARG A C 1
ATOM 574 O O . ARG A 1 80 ? 29.300 5.454 14.716 1.00 22.31 1012 ARG A O 1
ATOM 582 N N . ILE A 1 81 ? 28.267 4.643 16.544 1.00 20.16 1013 ILE A N 1
ATOM 583 C CA . ILE A 1 81 ? 28.124 5.916 17.255 1.00 19.96 1013 ILE A CA 1
ATOM 584 C C . ILE A 1 81 ? 28.778 5.779 18.628 1.00 21.42 1013 ILE A C 1
ATOM 585 O O . ILE A 1 81 ? 28.411 4.886 19.411 1.00 19.94 1013 ILE A O 1
ATOM 590 N N . LEU A 1 82 ? 29.807 6.616 18.862 1.00 20.68 1014 LEU A N 1
ATOM 591 C CA . LEU A 1 82 ? 30.518 6.656 20.153 1.00 22.04 1014 LEU A CA 1
ATOM 592 C C . LEU A 1 82 ? 30.170 7.979 20.800 1.00 22.23 1014 LEU A C 1
ATOM 593 O O . LEU A 1 82 ? 30.420 9.050 20.188 1.00 21.18 1014 LEU A O 1
ATOM 598 N N . VAL A 1 83 ? 29.597 7.916 22.010 1.00 21.50 1015 VAL A N 1
ATOM 599 C CA . VAL A 1 83 ? 29.231 9.068 22.838 1.00 22.12 1015 VAL A CA 1
ATOM 600 C C . VAL A 1 83 ? 30.201 9.056 24.033 1.00 22.40 1015 VAL A C 1
ATOM 601 O O . VAL A 1 83 ? 30.357 8.039 24.682 1.00 20.69 1015 VAL A O 1
ATOM 605 N N . ALA A 1 84 ? 30.832 10.184 24.334 1.00 21.61 1016 ALA A N 1
ATOM 606 C CA . ALA A 1 84 ? 31.757 10.248 25.496 1.00 22.18 1016 ALA A CA 1
ATOM 607 C C . ALA A 1 84 ? 31.521 11.515 26.300 1.00 21.63 1016 ALA A C 1
ATOM 608 O O . AL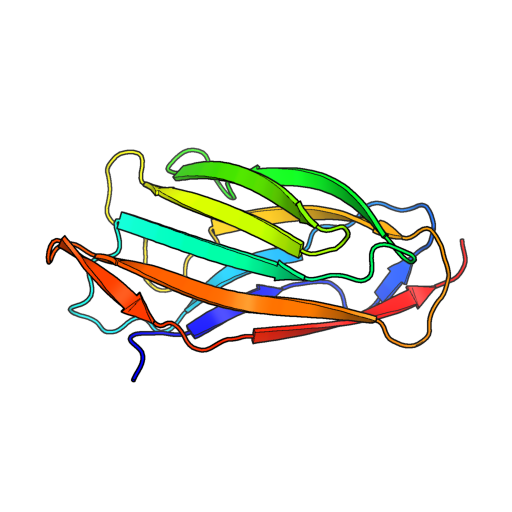A A 1 84 ? 31.269 12.611 25.766 1.00 20.42 1016 ALA A O 1
ATOM 610 N N . SER A 1 85 ? 31.593 11.364 27.626 1.00 22.11 1017 SER A N 1
ATOM 611 C CA . SER A 1 85 ? 31.502 12.484 28.517 1.00 21.38 1017 SER A CA 1
ATOM 612 C C . SER A 1 85 ? 32.733 13.376 28.322 1.00 20.69 1017 SER A C 1
ATOM 613 O O . SER A 1 85 ? 33.828 12.870 28.086 1.00 20.67 1017 SER A O 1
ATOM 616 N N . LEU A 1 86 ? 32.534 14.666 28.506 1.00 20.94 1018 LEU A N 1
ATOM 617 C CA . LEU A 1 86 ? 33.621 15.619 28.507 1.00 21.16 1018 LEU A CA 1
ATOM 618 C C . LEU A 1 86 ? 34.175 15.836 29.928 1.00 21.76 1018 LEU A C 1
ATOM 619 O O . LEU A 1 86 ? 35.141 16.601 30.130 1.00 21.29 1018 LEU A O 1
ATOM 624 N N . GLY A 1 87 ? 33.556 15.192 30.916 1.00 22.76 1019 GLY A N 1
ATOM 625 C CA . GLY A 1 87 ? 34.011 15.349 32.294 1.00 24.22 1019 GLY A CA 1
ATOM 626 C C . GLY A 1 87 ? 33.140 14.642 33.297 1.00 25.91 1019 GLY A C 1
ATOM 627 O O . GLY A 1 87 ? 33.593 13.665 33.885 1.00 27.33 1019 GLY A O 1
ATOM 628 N N . ASN A 1 88 ? 31.897 15.117 33.444 1.00 26.88 1020 ASN A N 1
ATOM 629 C CA . ASN A 1 88 ? 30.952 14.587 34.460 1.00 27.75 1020 ASN A CA 1
ATOM 630 C C . ASN A 1 88 ? 30.406 13.202 34.103 1.00 27.88 1020 ASN A C 1
ATOM 631 O O . ASN A 1 88 ? 30.260 12.819 32.914 1.00 27.33 1020 ASN A O 1
ATOM 636 N N . GLU A 1 89 ? 30.002 12.493 35.146 1.00 27.47 1021 GLU A N 1
ATOM 637 C CA . GLU A 1 89 ? 29.167 11.314 34.992 1.00 27.01 1021 GLU A CA 1
ATOM 638 C C . GLU A 1 89 ? 27.880 11.640 34.199 1.00 24.46 1021 GLU A C 1
ATOM 639 O O . GLU A 1 89 ? 27.255 12.678 34.399 1.00 24.72 1021 GLU A O 1
ATOM 645 N N . ILE A 1 90 ? 27.512 10.719 33.318 1.00 24.30 1022 ILE A N 1
ATOM 646 C CA . ILE A 1 90 ? 26.350 10.801 32.449 1.00 25.13 1022 ILE A CA 1
ATOM 647 C C . ILE A 1 90 ? 25.148 10.415 33.307 1.00 25.23 1022 ILE A C 1
ATOM 648 O O . ILE A 1 90 ? 25.173 9.423 33.951 1.00 25.56 1022 ILE A O 1
ATOM 653 N N . GLU A 1 91 ? 24.105 11.224 33.327 1.00 26.21 1023 GLU A N 1
ATOM 654 C CA . GLU A 1 91 ? 22.942 10.890 34.155 1.00 27.56 1023 GLU A CA 1
ATOM 655 C C . GLU A 1 91 ? 22.167 9.634 33.676 1.00 26.90 1023 GLU A C 1
ATOM 656 O O . GLU A 1 91 ? 22.231 9.258 32.498 1.00 27.43 1023 GLU A O 1
ATOM 662 N N . LYS A 1 92 ? 21.430 9.015 34.599 1.00 26.15 1024 LYS A N 1
ATOM 663 C CA . LYS A 1 92 ? 20.917 7.649 34.434 1.00 26.57 1024 LYS A CA 1
ATOM 664 C C . LYS A 1 92 ? 19.827 7.555 33.324 1.00 25.61 1024 LYS A C 1
ATOM 665 O O . LYS A 1 92 ? 19.643 6.494 32.715 1.00 26.27 1024 LYS A O 1
ATOM 671 N N . ASP A 1 93 ? 19.119 8.652 33.102 1.00 24.47 1025 ASP A N 1
ATOM 672 C CA . ASP A 1 93 ? 17.969 8.661 32.143 1.00 25.01 1025 ASP A CA 1
ATOM 673 C C . ASP A 1 93 ? 18.158 9.698 31.033 1.00 23.70 1025 ASP A C 1
ATOM 674 O O . ASP A 1 93 ? 17.173 10.180 30.436 1.00 24.13 1025 ASP A O 1
ATOM 679 N N . SER A 1 94 ? 19.412 10.033 30.756 1.00 23.90 1026 SER A N 1
ATOM 680 C CA . SER A 1 94 ? 19.711 11.117 29.818 1.00 23.85 1026 SER A CA 1
ATOM 681 C C . SER A 1 94 ? 19.539 10.718 28.335 1.00 22.46 1026 SER A C 1
ATOM 682 O O . SER A 1 94 ? 19.754 9.598 27.958 1.00 21.29 1026 SER A O 1
ATOM 685 N N . ASP A 1 95 ? 19.192 11.716 27.535 1.00 22.01 1027 ASP A N 1
ATOM 686 C CA . ASP A 1 95 ? 19.264 11.646 26.097 1.00 21.60 1027 ASP A CA 1
ATOM 687 C C . ASP A 1 95 ? 20.686 12.067 25.677 1.00 20.69 1027 ASP A C 1
ATOM 688 O O . ASP A 1 95 ? 21.278 13.018 26.255 1.00 18.91 1027 ASP A O 1
ATOM 693 N N . LEU A 1 96 ? 21.243 11.314 24.733 1.00 20.41 1028 LEU A N 1
ATOM 694 C CA . LEU A 1 96 ? 22.662 11.393 24.400 1.00 20.38 1028 LEU A CA 1
ATOM 695 C C . LEU A 1 96 ? 22.974 11.847 22.952 1.00 20.00 1028 LEU A C 1
ATOM 696 O O . LEU A 1 96 ? 23.945 12.565 22.727 1.00 19.74 1028 LEU A O 1
ATOM 701 N N . VAL A 1 97 ? 22.150 11.433 21.992 1.00 19.41 1029 VAL A N 1
ATOM 702 C CA . VAL A 1 97 ? 22.486 11.620 20.574 1.00 20.20 1029 VAL A CA 1
ATOM 703 C C . VAL A 1 97 ? 21.231 11.997 19.779 1.00 20.27 1029 VAL A C 1
ATOM 704 O O . VAL A 1 97 ? 20.145 11.478 20.062 1.00 18.84 1029 VAL A O 1
ATOM 708 N N . LYS A 1 98 ? 21.393 12.929 18.831 1.00 20.56 1030 LYS A N 1
ATOM 709 C CA . LYS A 1 98 ? 20.344 13.305 17.865 1.00 21.35 1030 LYS A CA 1
ATOM 710 C C . LYS A 1 98 ? 20.789 12.752 16.515 1.00 19.92 1030 LYS A C 1
ATOM 711 O O . LYS A 1 98 ? 21.860 13.117 16.032 1.00 17.72 1030 LYS A O 1
ATOM 717 N N . VAL A 1 99 ? 19.976 11.892 15.896 1.00 17.85 1031 VAL A N 1
ATOM 718 C CA . VAL A 1 99 ? 20.262 11.393 14.545 1.00 18.80 1031 VAL A CA 1
ATOM 719 C C . VAL A 1 99 ? 19.250 12.028 13.584 1.00 18.46 1031 VAL A C 1
ATOM 720 O O . VAL A 1 99 ? 18.052 11.848 13.719 1.00 19.17 1031 VAL A O 1
ATOM 724 N N . ASN A 1 100 ? 19.733 12.862 12.662 1.00 18.17 1032 ASN A N 1
ATOM 725 C CA . ASN A 1 100 ? 18.856 13.641 11.792 1.00 17.20 1032 ASN A CA 1
ATOM 726 C C . ASN A 1 100 ? 18.809 12.919 10.433 1.00 16.52 1032 ASN A C 1
ATOM 727 O O . ASN A 1 100 ? 19.850 12.604 9.859 1.00 15.44 1032 ASN A O 1
ATOM 732 N N . LEU A 1 101 ? 17.594 12.593 10.011 1.00 17.39 1033 LEU A N 1
ATOM 733 C CA . LEU A 1 101 ? 17.297 11.788 8.808 1.00 16.91 1033 LEU A CA 1
ATOM 734 C C . LEU A 1 101 ? 16.236 12.466 7.977 1.00 15.96 1033 LEU A C 1
ATOM 735 O O . LEU A 1 101 ? 15.404 13.134 8.490 1.00 14.37 1033 LEU A O 1
ATOM 740 N N . THR A 1 102 ? 16.266 12.272 6.657 1.00 17.74 1034 THR A N 1
ATOM 741 C CA . THR A 1 102 ? 15.180 12.708 5.762 1.00 16.73 1034 THR A CA 1
ATOM 742 C C . THR A 1 102 ? 14.697 11.495 4.951 1.00 16.04 1034 THR A C 1
ATOM 743 O O . THR A 1 102 ? 15.512 10.835 4.278 1.00 16.55 1034 THR A O 1
ATOM 747 N N . PRO A 1 103 ? 13.407 11.176 5.048 1.00 16.33 1035 PRO A N 1
ATOM 748 C CA . PRO A 1 103 ? 12.933 10.022 4.227 1.00 17.09 1035 PRO A CA 1
ATOM 749 C C . PRO A 1 103 ? 12.952 10.367 2.754 1.00 18.25 1035 PRO A C 1
ATOM 750 O O . PRO A 1 103 ? 12.795 11.525 2.403 1.00 17.35 1035 PRO A O 1
ATOM 754 N N . LYS A 1 104 ? 13.209 9.377 1.899 1.00 19.42 1036 LYS A N 1
ATOM 755 C CA . LYS A 1 104 ? 13.135 9.664 0.445 1.00 19.64 1036 LYS A CA 1
ATOM 756 C C . LYS A 1 104 ? 12.200 8.728 -0.310 1.00 21.27 1036 LYS A C 1
ATOM 757 O O . LYS A 1 104 ? 12.095 8.848 -1.549 1.00 23.73 1036 LYS A O 1
ATOM 763 N N . ILE A 1 105 ? 11.582 7.790 0.396 1.00 21.18 1037 ILE A N 1
ATOM 764 C CA . ILE A 1 105 ? 10.524 6.923 -0.145 1.00 22.91 1037 ILE A CA 1
ATOM 765 C C . ILE A 1 105 ? 9.438 6.686 0.872 1.00 23.14 1037 ILE A C 1
ATOM 766 O O . ILE A 1 105 ? 9.722 6.401 2.024 1.00 22.78 1037 ILE A O 1
ATOM 771 N N . SER A 1 106 ? 8.188 6.706 0.433 1.00 22.26 1038 SER A N 1
ATOM 772 C CA . SER A 1 106 ? 7.082 6.346 1.322 1.00 22.95 1038 SER A CA 1
ATOM 773 C C . SER A 1 106 ? 7.105 4.850 1.685 1.00 22.75 1038 SER A C 1
ATOM 774 O O . SER A 1 106 ? 7.538 3.961 0.884 1.00 23.47 1038 SER A O 1
ATOM 777 N N . SER A 1 107 ? 6.584 4.572 2.868 1.00 22.92 1039 SER A N 1
ATOM 778 C CA . SER A 1 107 ? 6.575 3.233 3.432 1.00 23.91 1039 SER A CA 1
ATOM 779 C C . SER A 1 107 ? 5.609 3.136 4.584 1.00 24.45 1039 SER A C 1
ATOM 780 O O . SER A 1 107 ? 5.480 4.070 5.392 1.00 23.74 1039 SER A O 1
ATOM 783 N N . GLU A 1 108 ? 4.939 1.972 4.693 1.00 24.02 1040 GLU A N 1
ATOM 784 C CA . GLU A 1 108 ? 4.013 1.771 5.759 1.00 23.54 1040 GLU A CA 1
ATOM 785 C C . GLU A 1 108 ? 4.747 1.520 7.080 1.00 22.17 1040 GLU A C 1
ATOM 786 O O . GLU A 1 108 ? 4.193 1.778 8.104 1.00 21.58 1040 GLU A O 1
ATOM 792 N N . LEU A 1 109 ? 5.959 0.989 7.011 1.00 21.43 1041 LEU A N 1
ATOM 793 C CA . LEU A 1 109 ? 6.665 0.616 8.234 1.00 21.26 1041 LEU A CA 1
ATOM 794 C C . LEU A 1 109 ? 8.117 0.538 7.917 1.00 20.68 1041 LEU A C 1
ATOM 795 O O . LEU A 1 109 ? 8.549 -0.247 7.047 1.00 18.52 1041 LEU A O 1
ATOM 800 N N . GLU A 1 110 ? 8.890 1.376 8.631 1.00 18.82 1042 GLU A N 1
ATOM 801 C CA . GLU A 1 110 ? 10.328 1.191 8.696 1.00 18.91 1042 GLU A CA 1
ATOM 802 C C . GLU A 1 110 ? 10.824 1.166 10.159 1.00 17.63 1042 GLU A C 1
ATOM 803 O O . GLU A 1 110 ? 10.255 1.815 10.998 1.00 17.68 1042 GLU A O 1
ATOM 809 N N . VAL A 1 111 ? 11.887 0.437 10.390 1.00 17.01 1043 VAL A N 1
ATOM 810 C CA . VAL A 1 111 ? 12.431 0.263 11.753 1.00 17.82 1043 VAL A CA 1
ATOM 811 C C . VAL A 1 111 ? 13.770 0.979 11.895 1.00 18.33 1043 VAL A C 1
ATOM 812 O O . VAL A 1 111 ? 14.711 0.704 11.142 1.00 18.22 1043 VAL A O 1
ATOM 816 N N . LEU A 1 112 ? 13.827 1.882 12.887 1.00 18.65 1044 LEU A N 1
ATOM 817 C CA . LEU A 1 112 ? 15.052 2.490 13.369 1.00 18.21 1044 LEU A CA 1
ATOM 818 C C . LEU A 1 112 ? 15.471 1.730 14.651 1.00 18.34 1044 LEU A C 1
ATOM 819 O O . LEU A 1 112 ? 14.711 1.722 15.612 1.00 17.17 1044 LEU A O 1
ATOM 824 N N . GLY A 1 113 ? 16.599 1.039 14.565 1.00 17.89 1045 GLY A N 1
ATOM 825 C CA . GLY A 1 113 ? 17.067 0.087 15.580 1.00 19.97 1045 GLY A CA 1
ATOM 826 C C . GLY A 1 113 ? 18.413 0.396 16.209 1.00 20.29 1045 GLY A C 1
ATOM 827 O O . GLY A 1 113 ? 19.282 1.000 15.607 1.00 20.15 1045 GLY A O 1
ATOM 828 N N . LEU A 1 114 ? 18.579 -0.077 17.433 1.00 20.25 1046 LEU A N 1
ATOM 829 C CA . LEU A 1 114 ? 19.877 -0.076 18.084 1.00 21.38 1046 LEU A CA 1
ATOM 830 C C . LEU A 1 114 ? 20.239 -1.537 18.285 1.00 21.75 1046 LEU A C 1
ATOM 831 O O . LEU A 1 114 ? 19.611 -2.229 19.134 1.00 22.77 1046 LEU A O 1
ATOM 836 N N . THR A 1 115 ? 21.198 -2.031 17.503 1.00 21.97 1047 THR A N 1
ATOM 837 C CA . THR A 1 115 ? 21.545 -3.454 17.538 1.00 22.37 1047 THR A CA 1
ATOM 838 C C . THR A 1 115 ? 22.748 -3.769 18.443 1.00 22.71 1047 THR A C 1
ATOM 839 O O . THR A 1 115 ? 23.068 -4.932 18.677 1.00 22.99 1047 THR A O 1
ATOM 843 N N . THR A 1 116 ? 23.414 -2.698 18.875 1.00 22.70 1048 THR A N 1
ATOM 844 C CA . THR A 1 116 ? 24.497 -2.681 19.878 1.00 22.31 1048 THR A CA 1
ATOM 845 C C . THR A 1 116 ? 24.211 -1.455 20.737 1.00 21.28 1048 THR A C 1
ATOM 846 O O . THR A 1 116 ? 23.823 -0.350 20.222 1.00 20.21 1048 THR A O 1
ATOM 850 N N . ALA A 1 117 ? 24.335 -1.635 22.062 1.00 20.46 1049 ALA A N 1
ATOM 851 C CA . ALA A 1 117 ? 24.119 -0.541 23.021 1.00 20.73 1049 ALA A CA 1
ATOM 852 C C . ALA A 1 117 ? 24.893 -0.909 24.285 1.00 20.75 1049 ALA A C 1
ATOM 853 O O . ALA A 1 117 ? 24.612 -1.923 24.905 1.00 19.87 1049 ALA A O 1
ATOM 855 N N . LEU A 1 118 ? 25.919 -0.122 24.573 1.00 20.56 1050 LEU A N 1
ATOM 856 C CA . LEU A 1 118 ? 26.916 -0.461 25.628 1.00 22.04 1050 LEU A CA 1
ATOM 857 C C . LEU A 1 118 ? 27.215 0.831 26.356 1.00 22.67 1050 LEU A C 1
ATOM 858 O O . LEU A 1 118 ? 27.093 1.922 25.742 1.00 21.52 1050 LEU A O 1
ATOM 863 N N . VAL A 1 119 ? 27.648 0.718 27.618 1.00 21.98 1051 VAL A N 1
ATOM 864 C CA . VAL A 1 119 ? 28.187 1.868 28.365 1.00 22.16 1051 VAL A CA 1
ATOM 865 C C . VAL A 1 119 ? 29.565 1.524 28.936 1.00 22.43 1051 VAL A C 1
ATOM 866 O O . VAL A 1 119 ? 29.835 0.372 29.289 1.00 21.18 1051 VAL A O 1
ATOM 870 N N . GLY A 1 120 ? 30.461 2.524 28.943 1.00 22.18 1052 GLY A N 1
ATOM 871 C CA . GLY A 1 120 ? 31.737 2.452 29.636 1.00 22.13 1052 GLY A CA 1
ATOM 872 C C . GLY A 1 120 ? 31.499 3.127 30.954 1.00 21.79 1052 GLY A C 1
ATOM 873 O O . GLY A 1 120 ? 30.849 4.190 31.017 1.00 20.69 1052 GLY A O 1
ATOM 874 N N . ALA A 1 121 ? 32.022 2.516 32.008 1.00 23.26 1053 ALA A N 1
ATOM 875 C CA . ALA A 1 121 ? 31.681 2.902 33.362 1.00 24.76 1053 ALA A CA 1
ATOM 876 C C . ALA A 1 121 ? 32.943 3.196 34.154 1.00 25.16 1053 ALA A C 1
ATOM 877 O O . 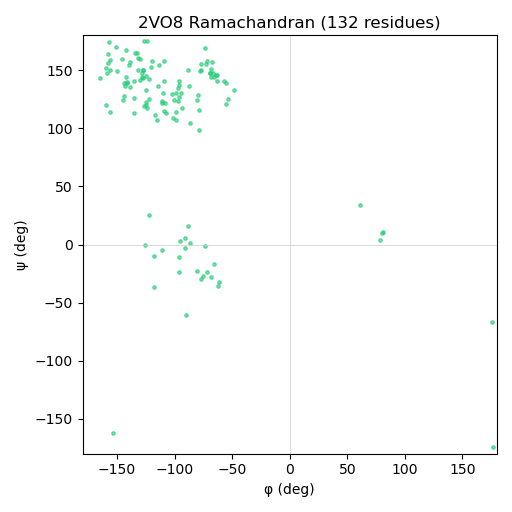ALA A 1 121 ? 34.060 3.009 33.672 1.00 25.12 1053 ALA A O 1
ATOM 879 N N . GLY A 1 122 ? 32.744 3.660 35.378 1.00 27.63 1054 GLY A N 1
ATOM 880 C CA . GLY A 1 122 ? 33.853 4.044 36.289 1.00 28.86 1054 GLY A CA 1
ATOM 881 C C . GLY A 1 122 ? 34.654 2.906 36.911 1.00 30.12 1054 GLY A C 1
ATOM 882 O O . GLY A 1 122 ? 35.613 3.132 37.659 1.00 31.25 1054 GLY A O 1
ATOM 883 N N . ASP A 1 123 ? 34.268 1.681 36.610 1.00 30.78 1055 ASP A N 1
ATOM 884 C CA . ASP A 1 123 ? 35.082 0.518 36.914 1.00 31.01 1055 ASP A CA 1
ATOM 885 C C . ASP A 1 123 ? 36.089 0.211 35.817 1.00 31.22 1055 ASP A C 1
ATOM 886 O O . ASP A 1 123 ? 36.832 -0.780 35.904 1.00 32.14 1055 ASP A O 1
ATOM 891 N N . GLY A 1 124 ? 36.109 1.035 34.768 1.00 31.24 1056 GLY A N 1
ATOM 892 C CA . GLY A 1 124 ? 37.025 0.845 33.648 1.00 30.60 1056 GLY A CA 1
ATOM 893 C C . GLY A 1 124 ? 36.563 -0.213 32.647 1.00 31.08 1056 GLY A C 1
ATOM 894 O O . GLY A 1 124 ? 37.306 -0.582 31.747 1.00 31.51 1056 GLY A O 1
ATOM 895 N N . ASN A 1 125 ? 35.328 -0.681 32.780 1.00 30.07 1057 ASN A N 1
ATOM 896 C CA . ASN A 1 125 ? 34.857 -1.783 31.947 1.00 29.90 1057 ASN A CA 1
ATOM 897 C C . ASN A 1 125 ? 33.667 -1.340 31.117 1.00 28.55 1057 ASN A C 1
ATOM 898 O O . ASN A 1 125 ? 32.959 -0.393 31.486 1.00 28.47 1057 ASN A O 1
ATOM 903 N N . THR A 1 126 ? 33.451 -2.056 30.023 1.00 28.16 1058 THR A N 1
ATOM 904 C CA . THR A 1 126 ? 32.211 -1.925 29.250 1.00 27.42 1058 THR A CA 1
ATOM 905 C C . THR A 1 126 ? 31.123 -2.875 29.773 1.00 26.77 1058 THR A C 1
ATOM 906 O O . THR A 1 126 ? 31.421 -3.928 30.341 1.00 27.66 1058 THR A O 1
ATOM 910 N N . HIS A 1 127 ? 29.876 -2.444 29.613 1.00 26.01 1059 HIS A N 1
ATOM 911 C CA . HIS A 1 127 ? 28.694 -3.124 30.129 1.00 25.46 1059 HIS A CA 1
ATOM 912 C C . HIS A 1 127 ? 27.540 -3.029 29.128 1.00 24.71 1059 HIS A C 1
ATOM 913 O O . HIS A 1 127 ? 27.356 -2.003 28.474 1.00 23.41 1059 HIS A O 1
ATOM 920 N N . ASP A 1 128 ? 26.744 -4.088 29.039 1.00 24.48 1060 ASP A N 1
ATOM 921 C CA . ASP A 1 128 ? 25.629 -4.097 28.077 1.00 23.82 1060 ASP A CA 1
ATOM 922 C C . ASP A 1 128 ? 24.423 -3.315 28.522 1.00 22.74 1060 ASP A C 1
ATOM 923 O O . ASP A 1 128 ? 24.092 -3.252 29.694 1.00 22.50 1060 ASP A O 1
ATOM 928 N N . LEU A 1 129 ? 23.711 -2.756 27.536 1.00 21.04 1061 LEU A N 1
ATOM 929 C CA . LEU A 1 129 ? 22.394 -2.161 27.762 1.00 21.38 1061 LEU A CA 1
ATOM 930 C C . LEU A 1 129 ? 21.414 -3.067 26.981 1.00 21.22 1061 LEU A C 1
ATOM 931 O O . LEU A 1 129 ? 21.810 -3.685 26.031 1.00 21.62 1061 LEU A O 1
ATOM 936 N N . GLU A 1 130 ? 20.167 -3.089 27.401 1.00 21.48 1062 GLU A N 1
ATOM 937 C CA . GLU A 1 130 ? 19.105 -3.710 26.596 1.00 22.57 1062 GLU A CA 1
ATOM 938 C C . GLU A 1 130 ? 18.964 -2.931 25.283 1.00 21.76 1062 GLU A C 1
ATOM 939 O O . GLU A 1 130 ? 19.046 -1.705 25.283 1.00 21.73 1062 GLU A O 1
ATOM 945 N N . LEU A 1 131 ? 18.750 -3.675 24.200 1.00 21.53 1063 LEU A N 1
ATOM 946 C CA . LEU A 1 131 ? 18.559 -3.090 22.881 1.00 20.90 1063 LEU A CA 1
ATOM 947 C C . LEU A 1 131 ? 17.177 -2.435 22.733 1.00 19.97 1063 LEU A C 1
ATOM 948 O O . LEU A 1 131 ? 16.295 -2.562 23.563 1.00 19.97 1063 LEU A O 1
ATOM 953 N N . SER A 1 132 ? 16.991 -1.678 21.657 1.00 19.52 1064 SER A N 1
ATOM 954 C CA . SER A 1 132 ? 15.716 -1.017 21.446 1.00 20.06 1064 SER A CA 1
ATOM 955 C C . SER A 1 132 ? 15.537 -0.718 19.934 1.00 19.98 1064 SER A C 1
ATOM 956 O O . SER A 1 132 ? 16.515 -0.670 19.194 1.00 19.29 1064 SER A O 1
ATOM 959 N N . SER A 1 133 ? 14.287 -0.526 19.530 1.00 20.16 1065 SER A N 1
ATOM 960 C CA . SER A 1 133 ? 13.976 -0.003 18.192 1.00 20.64 1065 SER A CA 1
ATOM 961 C C . SER A 1 133 ? 12.680 0.745 18.231 1.00 20.84 1065 SER A C 1
ATOM 962 O O . SER A 1 133 ? 11.946 0.678 19.202 1.00 21.08 1065 SER A O 1
ATOM 965 N N . LYS A 1 134 ? 12.381 1.452 17.142 1.00 21.73 1066 LYS A N 1
ATOM 966 C CA . LYS A 1 134 ? 11.157 2.212 17.011 1.00 20.89 1066 LYS A CA 1
ATOM 967 C C . LYS A 1 134 ? 10.716 2.107 15.535 1.00 21.02 1066 LYS A C 1
ATOM 968 O O . LYS A 1 134 ? 11.570 2.112 14.636 1.00 20.32 1066 LYS A O 1
ATOM 974 N N . GLU A 1 135 ? 9.408 1.939 15.337 1.00 20.38 1067 GLU A N 1
ATOM 975 C CA . GLU A 1 135 ? 8.813 1.899 13.987 1.00 19.86 1067 GLU A CA 1
ATOM 976 C C . GLU A 1 135 ? 8.287 3.266 13.623 1.00 19.00 1067 GLU A C 1
ATOM 977 O O . GLU A 1 135 ? 7.694 3.949 14.436 1.00 19.47 1067 GLU A O 1
ATOM 983 N N . VAL A 1 136 ? 8.481 3.640 12.359 1.00 18.63 1068 VAL A N 1
ATOM 984 C CA . VAL A 1 136 ? 7.914 4.844 11.803 1.00 17.81 1068 VAL A CA 1
ATOM 985 C C . VAL A 1 136 ? 7.144 4.508 10.503 1.00 17.89 1068 VAL A C 1
ATOM 986 O O . VAL A 1 136 ? 7.522 3.582 9.773 1.00 18.84 1068 VAL A O 1
ATOM 990 N N . LYS A 1 137 ? 6.124 5.296 10.230 1.00 19.84 1069 LYS A N 1
ATOM 991 C CA . LYS A 1 137 ? 5.438 5.285 8.916 1.00 20.76 1069 LYS A CA 1
ATOM 992 C C . LYS A 1 137 ? 5.921 6.503 8.123 1.00 21.89 1069 LYS A C 1
ATOM 993 O O . LYS A 1 137 ? 5.905 7.635 8.634 1.00 23.27 1069 LYS A O 1
ATOM 999 N N . ILE A 1 138 ? 6.339 6.279 6.884 1.00 21.38 1070 ILE A N 1
ATOM 1000 C CA . ILE A 1 138 ? 6.842 7.377 6.048 1.00 21.14 1070 ILE A CA 1
ATOM 1001 C C . ILE A 1 138 ? 5.687 7.745 5.095 1.00 22.05 1070 ILE A C 1
ATOM 1002 O O . ILE A 1 138 ? 5.362 6.973 4.177 1.00 21.09 1070 ILE A O 1
ATOM 1007 N N . ASN A 1 139 ? 5.091 8.899 5.333 1.00 22.84 1071 ASN A N 1
ATOM 1008 C CA . ASN A 1 139 ? 4.105 9.477 4.427 1.00 24.92 1071 ASN A CA 1
ATOM 1009 C C . ASN A 1 139 ? 4.682 10.028 3.126 1.00 25.65 1071 ASN A C 1
ATOM 1010 O O . ASN A 1 139 ? 5.860 10.394 3.048 1.00 23.84 1071 ASN A O 1
ATOM 1015 N N . GLU A 1 140 ? 3.815 10.136 2.114 1.00 27.23 1072 GLU A N 1
ATOM 1016 C CA . GLU A 1 140 ? 4.178 10.791 0.863 1.00 29.56 1072 GLU A CA 1
ATOM 1017 C C . GLU A 1 140 ? 4.442 12.266 1.084 1.00 30.77 1072 GLU A C 1
ATOM 1018 O O . GLU A 1 140 ? 3.738 12.931 1.842 1.00 31.69 1072 GLU A O 1
ATOM 1024 N N . GLU A 1 141 ? 5.403 12.788 0.351 1.00 32.61 1073 GLU A N 1
ATOM 1025 C CA . GLU A 1 141 ? 5.633 14.211 0.258 1.00 33.40 1073 GLU A CA 1
ATOM 1026 C C . GLU A 1 141 ? 4.374 14.962 -0.184 1.00 34.11 1073 GLU A C 1
ATOM 1027 O O . GLU A 1 141 ? 3.836 14.691 -1.251 1.00 33.82 1073 GLU A O 1
ATOM 1033 N N . ALA A 1 142 ? 3.860 15.846 0.503 1.00 35.44 1074 ALA A N 1
#